Protein AF-A0A2D4PFX2-F1 (afdb_monomer)

Structure (mmCIF, N/CA/C/O backbone):
data_AF-A0A2D4PFX2-F1
#
_entry.id   AF-A0A2D4PFX2-F1
#
loop_
_atom_site.group_PDB
_atom_site.id
_atom_site.type_symbol
_atom_site.label_atom_id
_atom_site.label_alt_id
_atom_site.label_comp_id
_atom_site.label_asym_id
_atom_site.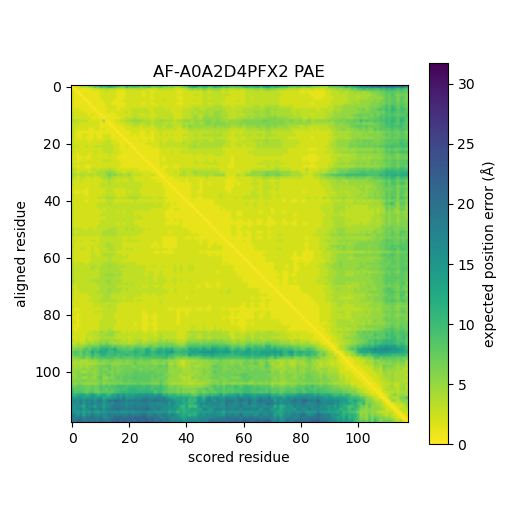label_entity_id
_atom_site.label_seq_id
_atom_site.pdbx_PDB_ins_code
_atom_site.Cartn_x
_atom_site.Cartn_y
_atom_site.Cartn_z
_atom_site.occupancy
_atom_site.B_iso_or_equiv
_atom_site.auth_seq_id
_atom_site.auth_comp_id
_atom_site.auth_asym_id
_atom_site.auth_atom_id
_atom_site.pdbx_PDB_model_num
ATOM 1 N N . MET A 1 1 ? 12.975 -2.483 2.496 1.00 81.81 1 MET A N 1
ATOM 2 C CA . MET A 1 1 ? 12.247 -3.388 3.413 1.00 81.81 1 MET A CA 1
ATOM 3 C C . MET A 1 1 ? 10.894 -3.819 2.844 1.00 81.81 1 MET A C 1
ATOM 5 O O . MET A 1 1 ? 10.513 -4.962 3.067 1.00 81.81 1 MET A O 1
ATOM 9 N N . MET A 1 2 ? 10.207 -2.965 2.067 1.00 94.12 2 MET A N 1
ATOM 10 C CA . MET A 1 2 ? 8.930 -3.269 1.397 1.00 94.12 2 MET A CA 1
ATOM 11 C C . MET A 1 2 ? 8.935 -4.619 0.652 1.00 94.12 2 MET A C 1
ATOM 13 O O . MET A 1 2 ? 8.215 -5.534 1.045 1.00 94.12 2 MET A O 1
ATOM 17 N N . LEU A 1 3 ? 9.796 -4.778 -0.362 1.00 95.62 3 LEU A N 1
ATOM 18 C CA . LEU A 1 3 ?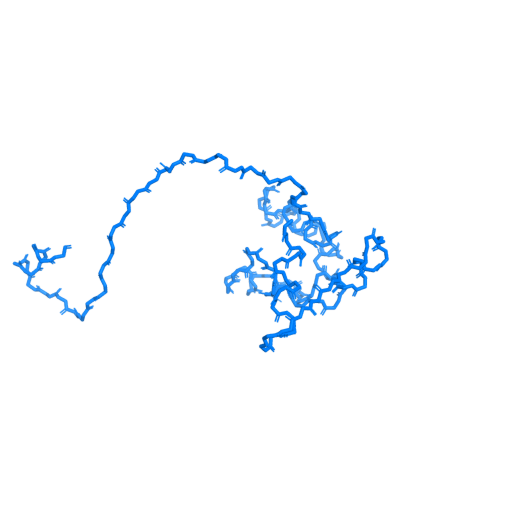 9.855 -6.000 -1.175 1.00 95.62 3 LEU A CA 1
ATOM 19 C C . LEU A 1 3 ? 10.125 -7.256 -0.335 1.00 95.62 3 LEU A C 1
ATOM 21 O O . LEU A 1 3 ? 9.425 -8.252 -0.471 1.00 95.62 3 LEU A O 1
ATOM 25 N N . ALA A 1 4 ? 11.082 -7.198 0.596 1.00 95.50 4 ALA A N 1
ATOM 26 C CA . ALA A 1 4 ? 11.410 -8.326 1.471 1.00 95.50 4 ALA A CA 1
ATOM 27 C C . ALA A 1 4 ? 10.212 -8.772 2.333 1.00 95.50 4 ALA A C 1
ATOM 29 O O . ALA A 1 4 ? 9.954 -9.968 2.468 1.00 95.50 4 ALA A O 1
ATOM 30 N N . LYS A 1 5 ? 9.439 -7.814 2.867 1.00 94.62 5 LYS A N 1
ATOM 31 C CA . LYS A 1 5 ? 8.211 -8.076 3.634 1.00 94.62 5 LYS A CA 1
ATOM 32 C C . LYS A 1 5 ? 7.126 -8.752 2.789 1.00 94.62 5 LYS A C 1
ATOM 34 O O . LYS A 1 5 ? 6.323 -9.499 3.339 1.00 94.62 5 LYS A O 1
ATOM 39 N N . MET A 1 6 ? 7.087 -8.481 1.487 1.00 94.44 6 MET A N 1
ATOM 40 C CA . MET A 1 6 ? 6.138 -9.094 0.553 1.00 94.44 6 MET A CA 1
ATOM 41 C C . MET A 1 6 ? 6.605 -10.490 0.123 1.00 94.44 6 MET A C 1
ATOM 43 O O . MET A 1 6 ? 5.804 -11.421 0.069 1.00 94.44 6 MET A O 1
ATOM 47 N N . CYS A 1 7 ? 7.909 -10.667 -0.108 1.00 95.75 7 CYS A N 1
ATOM 48 C CA . CYS A 1 7 ? 8.517 -11.964 -0.411 1.00 95.75 7 CYS A CA 1
ATOM 49 C C . CYS A 1 7 ? 8.288 -12.996 0.699 1.00 95.75 7 CYS A C 1
ATOM 51 O O . CYS A 1 7 ? 8.024 -14.159 0.398 1.00 95.75 7 CYS A O 1
ATOM 53 N N . SER A 1 8 ? 8.349 -12.581 1.969 1.00 95.44 8 SER A N 1
ATOM 54 C CA . SER A 1 8 ? 8.170 -13.490 3.110 1.00 95.44 8 SER A CA 1
ATOM 55 C C . SER A 1 8 ? 6.758 -14.070 3.231 1.00 95.44 8 SER A C 1
ATOM 57 O O . SER A 1 8 ? 6.577 -15.101 3.877 1.00 95.44 8 SER A O 1
ATOM 59 N N . ASP A 1 9 ? 5.761 -13.453 2.590 1.00 93.81 9 ASP A N 1
ATOM 60 C CA . ASP A 1 9 ? 4.388 -13.958 2.546 1.00 93.81 9 ASP A CA 1
ATOM 61 C C . ASP A 1 9 ? 4.103 -14.825 1.301 1.00 93.81 9 ASP A C 1
ATOM 63 O O . ASP A 1 9 ? 3.100 -15.536 1.282 1.00 93.81 9 ASP A O 1
ATOM 67 N N . LYS A 1 10 ? 4.963 -14.805 0.268 1.00 93.19 10 LYS A N 1
ATOM 68 C CA . LYS A 1 10 ? 4.679 -15.422 -1.043 1.00 93.19 10 LYS A CA 1
ATOM 69 C C . LYS A 1 10 ? 4.642 -16.952 -1.016 1.00 93.19 10 LYS A C 1
ATOM 71 O O . LYS A 1 10 ? 3.732 -17.534 -1.592 1.00 93.19 10 LYS A O 1
ATOM 76 N N . ASN A 1 11 ? 5.612 -17.581 -0.353 1.00 95.44 11 ASN A N 1
ATOM 77 C CA . ASN A 1 11 ? 5.778 -19.042 -0.319 1.00 95.44 11 ASN A CA 1
ATOM 78 C C . ASN A 1 11 ? 5.406 -19.634 1.051 1.00 95.44 11 ASN A C 1
ATOM 80 O O . ASN A 1 11 ? 6.018 -20.595 1.509 1.00 95.44 11 ASN A O 1
ATOM 84 N N . LYS A 1 12 ? 4.437 -19.035 1.751 1.00 94.25 12 LYS A N 1
ATOM 85 C CA . LYS A 1 12 ? 3.931 -19.598 3.008 1.00 94.25 12 LYS A CA 1
ATOM 86 C C . LYS A 1 12 ? 3.075 -20.851 2.753 1.00 94.25 12 LYS A C 1
ATOM 88 O O . LYS A 1 12 ? 2.341 -20.868 1.767 1.00 94.25 12 LYS A O 1
ATOM 93 N N . PRO A 1 13 ? 3.070 -21.832 3.679 1.00 96.44 13 PRO A N 1
ATOM 94 C CA . PRO A 1 13 ? 3.878 -21.912 4.906 1.00 96.44 13 PRO A CA 1
ATOM 95 C C . PRO A 1 13 ? 5.300 -22.475 4.674 1.00 96.44 13 PRO A C 1
ATOM 97 O O . PRO A 1 13 ? 5.527 -23.221 3.732 1.00 96.44 13 PRO A O 1
ATOM 100 N N . ASN A 1 14 ? 6.245 -22.140 5.568 1.00 95.75 14 ASN A N 1
ATOM 101 C CA . ASN A 1 14 ? 7.629 -22.663 5.632 1.00 95.75 14 ASN A CA 1
ATOM 102 C C . ASN A 1 14 ? 8.452 -22.636 4.319 1.00 95.75 14 ASN A C 1
ATOM 104 O O . ASN A 1 14 ? 9.284 -23.509 4.081 1.00 95.75 14 ASN A O 1
ATOM 108 N N . GLY A 1 15 ? 8.238 -21.639 3.461 1.00 96.75 15 GLY A N 1
ATOM 109 C CA . GLY A 1 15 ? 9.031 -21.414 2.253 1.00 96.75 15 GLY A CA 1
ATOM 110 C C . GLY A 1 15 ? 9.669 -20.027 2.220 1.00 96.75 15 GLY A C 1
ATOM 111 O O . GLY A 1 15 ? 9.288 -19.122 2.964 1.00 96.75 15 GLY A O 1
ATOM 112 N N . GLN A 1 16 ? 10.634 -19.849 1.318 1.00 97.12 16 GLN A N 1
ATOM 113 C CA . GLN A 1 16 ? 11.325 -18.579 1.087 1.00 97.12 16 GLN A CA 1
ATOM 114 C C . GLN A 1 16 ? 11.191 -18.137 -0.369 1.00 97.12 16 GLN A C 1
ATOM 116 O O . GLN A 1 16 ? 11.018 -18.959 -1.269 1.00 97.12 16 GLN A O 1
ATOM 121 N N . TYR A 1 17 ? 11.300 -16.833 -0.603 1.00 97.25 17 TYR A N 1
ATOM 122 C CA . TYR A 1 17 ? 11.337 -16.252 -1.939 1.00 97.25 17 TYR A CA 1
ATOM 123 C C . TYR A 1 17 ? 12.352 -15.111 -1.969 1.00 97.25 17 TYR A C 1
ATOM 125 O O . TYR A 1 17 ? 12.372 -14.272 -1.068 1.00 97.25 17 TYR A O 1
ATOM 133 N N . ARG A 1 18 ? 13.190 -15.072 -3.006 1.00 97.31 18 ARG A N 1
ATOM 134 C CA . ARG A 1 18 ? 14.185 -14.018 -3.224 1.00 97.31 18 ARG A CA 1
ATOM 135 C C . ARG A 1 18 ? 13.941 -13.395 -4.588 1.00 97.31 18 ARG A C 1
ATOM 137 O O . ARG A 1 18 ? 13.889 -14.114 -5.579 1.00 97.31 18 ARG A O 1
ATOM 144 N N . ILE A 1 19 ? 13.838 -12.070 -4.622 1.00 97.38 19 ILE A N 1
ATOM 145 C CA . ILE A 1 19 ? 13.908 -11.310 -5.870 1.00 97.38 19 ILE A CA 1
ATOM 146 C C . ILE A 1 19 ? 15.398 -11.098 -6.173 1.00 97.38 19 ILE A C 1
ATOM 148 O O . ILE A 1 19 ? 16.125 -10.630 -5.288 1.00 97.38 19 ILE A O 1
ATOM 152 N N . PRO A 1 20 ? 15.876 -11.498 -7.357 1.00 97.62 20 PRO A N 1
ATOM 153 C CA . PRO A 1 20 ? 17.212 -11.154 -7.829 1.00 97.62 20 PRO A CA 1
ATOM 154 C C . PRO A 1 20 ? 17.454 -9.621 -7.821 1.00 97.62 20 PRO A C 1
ATOM 156 O O . PRO A 1 20 ? 16.502 -8.864 -8.008 1.00 97.62 20 PRO A O 1
ATOM 159 N N . PRO A 1 21 ? 18.675 -9.128 -7.527 1.00 96.00 21 PRO A N 1
ATOM 160 C CA . PRO A 1 21 ? 18.965 -7.700 -7.341 1.00 96.00 21 PRO A CA 1
ATOM 161 C C . PRO A 1 21 ? 19.041 -6.896 -8.655 1.00 96.00 21 PRO A C 1
ATOM 163 O O . PRO A 1 21 ? 19.665 -5.839 -8.706 1.00 96.00 21 PRO A O 1
ATOM 166 N N . GLU A 1 22 ? 18.425 -7.385 -9.723 1.00 98.00 22 GLU A N 1
ATOM 167 C CA . GLU A 1 22 ? 18.325 -6.731 -11.017 1.00 98.00 22 GLU A CA 1
ATOM 168 C C . GLU A 1 22 ? 17.004 -5.962 -11.120 1.00 98.00 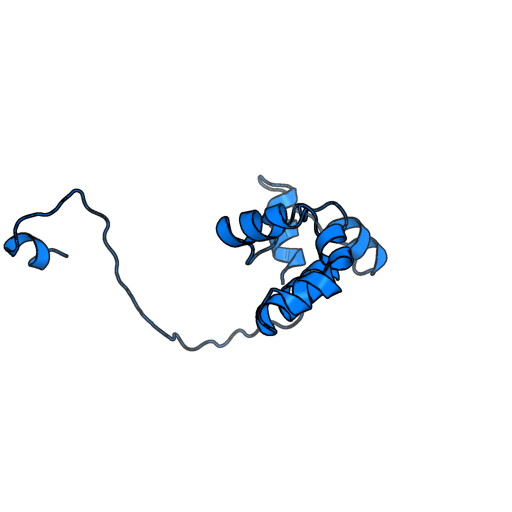22 GLU A C 1
ATOM 170 O O . GLU A 1 22 ? 15.943 -6.429 -10.695 1.00 98.00 22 GLU A O 1
ATOM 175 N N . ARG A 1 23 ? 17.056 -4.775 -11.735 1.00 97.19 23 ARG A N 1
ATOM 176 C CA . ARG A 1 23 ? 15.882 -3.910 -11.908 1.00 97.19 23 ARG A CA 1
ATOM 177 C C . ARG A 1 23 ? 14.718 -4.655 -12.557 1.00 97.19 23 ARG A C 1
ATOM 179 O O . ARG A 1 23 ? 13.594 -4.544 -12.081 1.00 97.19 23 ARG A O 1
ATOM 186 N N . ASP A 1 24 ? 14.980 -5.408 -13.617 1.00 97.88 24 ASP A N 1
ATOM 187 C CA . ASP A 1 24 ? 13.919 -6.077 -14.369 1.00 97.88 24 ASP A CA 1
ATOM 188 C C . ASP A 1 24 ? 13.237 -7.162 -13.530 1.00 97.88 24 ASP A C 1
ATOM 190 O O . ASP A 1 24 ? 12.013 -7.236 -13.518 1.00 97.88 24 ASP A O 1
ATOM 194 N N . ALA A 1 25 ? 13.991 -7.888 -12.699 1.00 97.38 25 ALA A N 1
ATOM 195 C CA . ALA A 1 25 ? 13.423 -8.849 -11.756 1.00 97.38 25 ALA A CA 1
ATOM 196 C C . ALA A 1 25 ? 12.518 -8.180 -10.703 1.00 97.38 25 ALA A C 1
ATOM 198 O O . ALA A 1 25 ? 11.490 -8.741 -10.313 1.00 97.38 25 ALA A O 1
ATOM 199 N N . VAL A 1 26 ? 12.869 -6.969 -10.252 1.00 97.00 26 VAL A N 1
ATOM 200 C CA . VAL A 1 26 ? 12.011 -6.163 -9.369 1.00 97.00 26 VAL A CA 1
ATOM 201 C C . VAL A 1 26 ? 10.746 -5.719 -10.100 1.00 97.00 26 VAL A C 1
ATOM 203 O O . VAL A 1 26 ? 9.650 -5.892 -9.565 1.00 97.00 26 VAL A O 1
ATOM 206 N N . MET A 1 27 ? 10.879 -5.188 -11.318 1.00 96.88 27 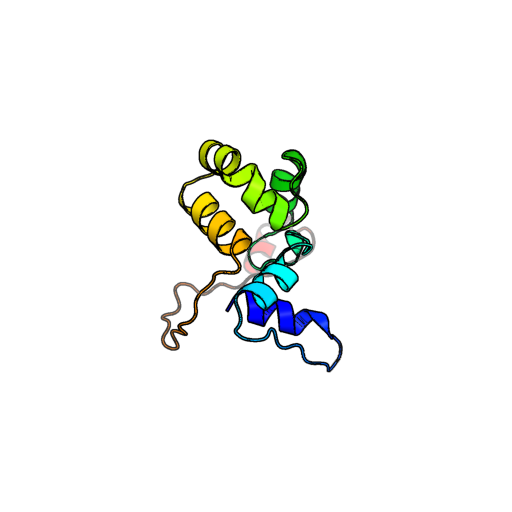MET A N 1
ATOM 207 C CA . MET A 1 27 ? 9.742 -4.721 -12.114 1.00 96.88 27 MET A CA 1
ATOM 208 C C . MET A 1 27 ? 8.773 -5.864 -12.441 1.00 96.88 27 MET A C 1
ATOM 210 O O . MET A 1 27 ? 7.563 -5.700 -12.289 1.00 96.88 27 MET A O 1
ATOM 214 N N . ASP A 1 28 ? 9.288 -7.038 -12.800 1.00 96.56 28 ASP A N 1
ATOM 215 C CA . ASP A 1 28 ? 8.487 -8.234 -13.066 1.00 96.56 28 ASP A CA 1
ATOM 216 C C . ASP A 1 28 ? 7.736 -8.708 -11.820 1.00 96.56 28 ASP A C 1
ATOM 218 O O . ASP A 1 28 ? 6.571 -9.106 -11.899 1.00 96.56 28 ASP A O 1
ATOM 222 N N . PHE A 1 29 ? 8.372 -8.623 -10.648 1.00 95.31 29 PHE A N 1
ATOM 223 C CA . PHE A 1 29 ? 7.732 -8.975 -9.386 1.00 95.31 29 PHE A CA 1
ATOM 224 C C . PHE A 1 29 ? 6.576 -8.031 -9.029 1.00 95.31 29 PHE A C 1
ATOM 226 O O . PHE A 1 29 ? 5.529 -8.496 -8.574 1.00 95.31 29 PHE A O 1
ATOM 233 N N . ILE A 1 30 ? 6.750 -6.718 -9.210 1.00 94.62 30 ILE A N 1
ATOM 234 C CA . ILE A 1 30 ? 5.733 -5.734 -8.811 1.00 94.62 30 ILE A CA 1
ATOM 235 C C . ILE A 1 30 ? 4.599 -5.601 -9.831 1.00 94.62 30 ILE A C 1
ATOM 237 O O . ILE A 1 30 ? 3.483 -5.279 -9.431 1.00 94.62 30 ILE A O 1
ATOM 241 N N . LYS A 1 31 ? 4.851 -5.865 -11.122 1.00 92.25 31 LYS A N 1
ATOM 242 C CA . LYS A 1 31 ? 3.945 -5.526 -12.234 1.00 92.25 31 LYS A CA 1
ATOM 243 C C . LYS A 1 31 ? 2.486 -5.921 -11.984 1.00 92.25 31 LYS A C 1
ATOM 245 O O . LYS A 1 31 ? 1.592 -5.084 -12.087 1.00 92.25 31 LYS A O 1
ATOM 250 N N . ASN A 1 32 ? 2.261 -7.184 -11.629 1.00 89.88 32 ASN A N 1
ATOM 251 C CA . ASN A 1 32 ? 0.926 -7.768 -11.455 1.00 89.88 32 ASN A CA 1
ATOM 252 C C . ASN A 1 32 ? 0.543 -7.950 -9.983 1.00 89.88 32 ASN A C 1
ATOM 254 O O . ASN A 1 32 ? -0.351 -8.734 -9.656 1.00 89.88 32 ASN A O 1
ATOM 258 N N . LEU A 1 33 ? 1.259 -7.302 -9.068 1.00 93.50 33 LEU A N 1
ATOM 259 C CA . LEU A 1 33 ? 0.985 -7.481 -7.660 1.00 93.50 33 LEU A CA 1
ATOM 260 C C . LEU A 1 33 ? -0.197 -6.613 -7.233 1.00 93.50 33 LEU A C 1
ATOM 262 O O . LEU A 1 33 ? -0.189 -5.400 -7.428 1.00 93.50 33 LEU A O 1
ATOM 266 N N . ALA A 1 34 ? -1.181 -7.244 -6.593 1.00 96.06 34 ALA A N 1
ATOM 267 C CA . ALA A 1 34 ? -2.315 -6.545 -6.009 1.00 96.06 34 ALA A CA 1
ATOM 268 C C . ALA A 1 34 ? -1.850 -5.502 -4.980 1.00 96.06 34 ALA A C 1
ATOM 270 O O . ALA A 1 34 ? -1.117 -5.840 -4.042 1.00 96.06 34 ALA A O 1
ATOM 271 N N . ILE A 1 35 ? -2.349 -4.266 -5.087 1.00 95.81 35 ILE A N 1
ATOM 272 C CA . ILE A 1 35 ? -1.979 -3.154 -4.192 1.00 95.81 3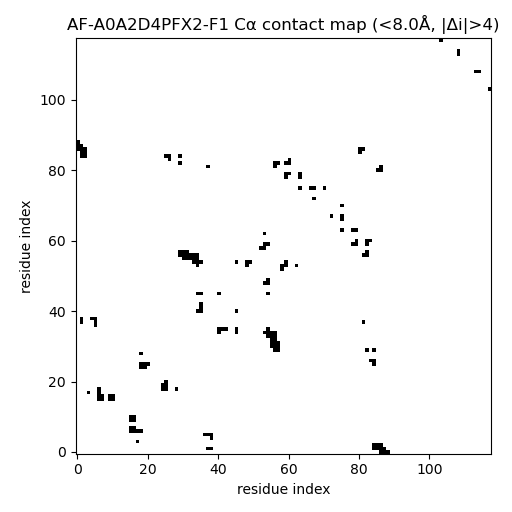5 ILE A CA 1
ATOM 273 C C . ILE A 1 35 ? -2.204 -3.496 -2.713 1.00 95.81 35 ILE A C 1
ATOM 275 O O . ILE A 1 35 ? -1.437 -3.091 -1.846 1.00 95.81 35 ILE A O 1
ATOM 279 N N . ARG A 1 36 ? -3.200 -4.336 -2.405 1.00 96.31 36 ARG A N 1
ATOM 280 C CA . ARG A 1 36 ? -3.525 -4.759 -1.037 1.00 96.31 36 ARG A CA 1
ATOM 281 C C . ARG A 1 36 ? -2.417 -5.580 -0.364 1.00 96.31 36 ARG A C 1
ATOM 283 O O . ARG A 1 36 ? -2.398 -5.696 0.861 1.00 96.31 36 ARG A O 1
ATOM 290 N N . LYS A 1 37 ? -1.506 -6.173 -1.143 1.00 94.94 37 LYS A N 1
ATOM 291 C CA . LYS A 1 37 ? -0.348 -6.919 -0.626 1.00 94.94 37 LYS A CA 1
ATOM 292 C C . LYS A 1 37 ? 0.804 -6.007 -0.213 1.00 94.94 37 LYS A C 1
ATOM 294 O O . LYS A 1 37 ? 1.715 -6.473 0.469 1.00 94.94 37 LYS A O 1
ATOM 299 N N . VAL A 1 38 ? 0.770 -4.735 -0.600 1.00 95.62 38 VAL A N 1
ATOM 300 C CA . VAL A 1 38 ? 1.804 -3.768 -0.249 1.00 95.62 38 VAL A CA 1
ATOM 301 C C . VAL A 1 38 ? 1.643 -3.347 1.220 1.00 95.62 38 VAL A C 1
ATOM 303 O O . VAL A 1 38 ? 0.550 -2.944 1.633 1.00 95.62 38 VAL A O 1
ATOM 306 N N . PRO A 1 39 ? 2.708 -3.424 2.041 1.00 95.06 39 PRO A N 1
ATOM 307 C CA . PRO A 1 39 ? 2.688 -2.901 3.402 1.00 95.06 39 PRO A CA 1
ATOM 308 C C . PRO A 1 39 ? 2.299 -1.418 3.422 1.00 95.06 39 PRO A C 1
ATOM 310 O O . PRO A 1 39 ? 2.840 -0.625 2.663 1.00 95.06 39 PRO A O 1
ATOM 313 N N . GLY A 1 40 ? 1.362 -1.044 4.293 1.00 93.94 40 GLY A N 1
ATOM 314 C CA . GLY A 1 40 ? 0.833 0.323 4.373 1.00 93.94 40 GLY A CA 1
ATOM 315 C C . GLY A 1 40 ? -0.462 0.552 3.587 1.00 93.94 40 GLY A C 1
ATOM 316 O O . GLY A 1 40 ? -1.205 1.470 3.922 1.00 93.94 40 GLY A O 1
ATOM 317 N N . ILE A 1 41 ? -0.819 -0.312 2.627 1.00 96.88 41 ILE A N 1
ATOM 318 C CA . ILE A 1 41 ? -2.118 -0.235 1.940 1.00 96.88 41 ILE A CA 1
ATOM 319 C C . ILE A 1 41 ? -3.161 -1.060 2.704 1.00 96.88 41 ILE A C 1
ATOM 321 O O . ILE A 1 41 ? -3.236 -2.287 2.599 1.00 96.88 41 ILE A O 1
ATOM 325 N N . GLY A 1 42 ? -3.966 -0.368 3.514 1.00 97.12 42 GLY A N 1
ATOM 326 C CA . GLY A 1 42 ? -5.089 -0.933 4.269 1.00 97.12 42 GLY A CA 1
ATOM 327 C C . GLY A 1 42 ? -6.389 -1.039 3.462 1.00 97.12 42 GLY A C 1
ATOM 328 O O . GLY A 1 42 ? -6.456 -0.625 2.309 1.00 97.12 42 GLY A O 1
ATOM 329 N N . LYS A 1 43 ? -7.456 -1.555 4.094 1.00 97.94 43 LYS A N 1
ATOM 330 C CA . LYS A 1 43 ? -8.784 -1.734 3.461 1.00 97.94 43 LYS A CA 1
ATOM 331 C C . LYS A 1 43 ? -9.356 -0.434 2.876 1.00 97.94 43 LYS A C 1
ATOM 333 O O . LYS A 1 43 ? -9.979 -0.454 1.821 1.00 97.94 43 LYS A O 1
ATOM 338 N N . VAL A 1 44 ? -9.165 0.689 3.572 1.00 97.88 44 VAL A N 1
ATOM 339 C CA . VAL A 1 44 ? -9.691 1.999 3.149 1.00 97.88 44 VAL A CA 1
ATOM 340 C C . VAL A 1 44 ? -8.939 2.505 1.922 1.00 97.88 44 VAL A C 1
ATOM 342 O O . VAL A 1 44 ? -9.563 2.791 0.906 1.00 97.88 44 VAL A O 1
ATOM 345 N N . THR A 1 45 ? -7.607 2.543 1.985 1.00 97.94 45 THR A N 1
ATOM 346 C CA . THR A 1 45 ? -6.758 2.982 0.870 1.00 97.94 45 THR A CA 1
ATOM 347 C C . THR A 1 45 ? -6.947 2.104 -0.363 1.00 97.94 45 THR A C 1
ATOM 349 O O . THR A 1 45 ? -7.067 2.630 -1.462 1.00 97.94 45 THR A O 1
ATOM 352 N N . GLU A 1 46 ? -7.056 0.782 -0.189 1.00 98.19 46 GLU A N 1
ATOM 353 C CA . GLU A 1 46 ? -7.396 -0.140 -1.277 1.00 98.19 46 GLU A CA 1
ATOM 354 C C . GLU A 1 46 ? -8.719 0.252 -1.946 1.00 98.19 46 GLU A C 1
ATOM 356 O O . GLU A 1 46 ? -8.780 0.341 -3.166 1.00 98.19 46 GLU A O 1
ATOM 361 N N . LYS A 1 47 ? -9.771 0.527 -1.165 1.00 98.38 47 LYS A N 1
ATOM 362 C CA . LYS A 1 47 ? -11.078 0.923 -1.707 1.00 98.38 47 LYS A CA 1
ATOM 363 C C . LYS A 1 47 ? -11.017 2.259 -2.453 1.00 98.38 47 LYS A C 1
ATOM 365 O O . LYS A 1 47 ? -11.659 2.395 -3.488 1.00 98.38 47 LYS A O 1
ATOM 370 N N . MET A 1 48 ? -10.257 3.229 -1.941 1.00 98.12 48 MET A N 1
ATOM 371 C CA . MET A 1 48 ? -10.064 4.524 -2.603 1.00 98.12 48 MET A CA 1
ATOM 372 C C . MET A 1 48 ? -9.334 4.371 -3.939 1.00 98.12 48 MET A C 1
ATOM 374 O O . MET A 1 48 ? -9.780 4.918 -4.937 1.00 98.12 48 MET A O 1
ATOM 378 N N . LEU A 1 49 ? -8.246 3.598 -3.967 1.00 98.00 49 LEU A N 1
ATOM 379 C CA . LEU A 1 49 ? -7.482 3.332 -5.187 1.00 98.00 49 LEU A CA 1
ATOM 380 C C . LEU A 1 49 ? -8.305 2.526 -6.203 1.00 98.00 49 LEU A C 1
ATOM 382 O O . LEU A 1 49 ? -8.316 2.869 -7.380 1.00 98.00 49 LEU A O 1
ATOM 386 N N . LYS A 1 50 ? -9.095 1.546 -5.750 1.00 97.88 50 LYS A N 1
ATOM 387 C CA . LYS A 1 50 ? -10.040 0.809 -6.606 1.00 97.88 50 LYS A CA 1
ATOM 388 C C . LYS A 1 50 ? -11.090 1.703 -7.256 1.00 97.88 50 LYS A C 1
ATOM 390 O O . LYS A 1 50 ? -11.448 1.474 -8.403 1.00 97.88 50 LYS A O 1
ATOM 395 N N . ALA A 1 51 ? -11.564 2.733 -6.556 1.00 97.81 51 ALA A N 1
ATOM 396 C CA . ALA A 1 51 ? -12.486 3.711 -7.137 1.00 97.81 51 ALA A CA 1
ATOM 397 C C . ALA A 1 51 ? -11.845 4.551 -8.261 1.00 97.81 51 ALA A C 1
ATOM 399 O O . ALA A 1 51 ? -12.566 5.177 -9.029 1.00 97.81 51 ALA A O 1
ATOM 400 N N . LEU A 1 52 ? -10.512 4.548 -8.360 1.00 97.44 52 LEU A N 1
ATOM 401 C CA . LEU A 1 52 ? -9.728 5.147 -9.443 1.00 97.44 52 LEU A CA 1
ATOM 402 C C . LEU A 1 52 ? -9.238 4.098 -10.457 1.00 97.44 52 LEU A C 1
ATOM 404 O O . LEU A 1 52 ? -8.312 4.380 -11.211 1.00 97.44 52 LEU A O 1
ATOM 408 N N . GLU A 1 53 ? -9.818 2.892 -10.440 1.00 97.62 53 GLU A N 1
ATOM 409 C CA . GLU A 1 53 ? -9.442 1.767 -11.310 1.00 97.62 53 GLU A CA 1
ATOM 410 C C . GLU A 1 53 ? -7.992 1.288 -11.095 1.00 97.62 53 GLU A C 1
ATOM 412 O O . GLU A 1 53 ? -7.311 0.871 -12.027 1.00 97.62 53 GLU A O 1
ATOM 417 N N . ILE A 1 54 ? -7.507 1.354 -9.848 1.00 97.94 54 ILE A N 1
ATOM 418 C CA . ILE A 1 54 ? -6.177 0.873 -9.453 1.00 97.94 54 ILE A CA 1
ATOM 419 C C . ILE A 1 54 ? -6.324 -0.358 -8.553 1.00 97.94 54 ILE A C 1
ATOM 421 O O . ILE A 1 54 ? -6.708 -0.264 -7.383 1.00 97.94 54 ILE A O 1
ATOM 425 N N . GLU A 1 55 ? -5.954 -1.518 -9.081 1.00 97.31 55 GLU A N 1
ATOM 426 C CA . GLU A 1 55 ? -5.932 -2.814 -8.406 1.00 97.31 55 GLU A CA 1
ATOM 427 C C . GLU A 1 55 ? -4.522 -3.409 -8.290 1.00 97.31 55 GLU A C 1
ATOM 429 O O . GLU A 1 55 ? -4.229 -4.110 -7.313 1.00 97.31 55 GLU A O 1
ATOM 434 N N . VAL A 1 56 ? -3.624 -3.110 -9.235 1.00 97.25 56 VAL A N 1
ATOM 435 C CA . VAL A 1 56 ? -2.229 -3.584 -9.243 1.00 97.25 56 VAL A CA 1
ATOM 436 C C . VAL A 1 56 ? -1.207 -2.443 -9.266 1.00 97.25 56 VAL A C 1
ATOM 438 O O . VAL A 1 56 ? -1.499 -1.312 -9.648 1.00 97.25 56 VAL A O 1
ATOM 441 N N . CYS A 1 57 ? 0.038 -2.723 -8.865 1.00 95.94 57 CYS A N 1
ATOM 442 C CA . CYS A 1 57 ? 1.083 -1.693 -8.766 1.00 95.94 57 CYS A CA 1
ATOM 443 C C . CYS A 1 57 ? 1.411 -0.995 -10.101 1.00 95.94 57 CYS A C 1
ATOM 445 O O . CYS A 1 57 ? 1.850 0.154 -10.092 1.00 95.94 57 CYS A O 1
ATOM 447 N N . THR A 1 58 ? 1.198 -1.652 -11.247 1.00 96.25 58 THR A N 1
ATOM 448 C CA . THR A 1 58 ? 1.422 -1.025 -12.564 1.00 96.25 58 THR A CA 1
ATOM 449 C C . THR A 1 58 ? 0.436 0.112 -12.828 1.00 96.25 58 THR A C 1
ATOM 451 O O . THR A 1 58 ? 0.832 1.167 -13.321 1.00 96.25 58 THR A O 1
ATOM 454 N N . GLU A 1 59 ? -0.829 -0.068 -12.451 1.00 97.81 59 GLU A N 1
ATOM 455 C CA . GLU A 1 59 ? -1.874 0.956 -12.588 1.00 97.81 59 GLU A CA 1
ATOM 456 C C . GLU A 1 59 ? -1.589 2.145 -11.667 1.00 97.81 59 GLU A C 1
ATOM 458 O O . GLU A 1 59 ? -1.784 3.295 -12.053 1.00 97.81 59 GLU A O 1
ATOM 463 N N . LEU A 1 60 ? -1.008 1.885 -10.489 1.00 96.06 60 LEU A N 1
ATOM 464 C CA . LEU A 1 60 ? -0.544 2.932 -9.577 1.00 96.06 60 LEU A CA 1
ATOM 465 C C . LEU A 1 60 ? 0.487 3.854 -10.255 1.00 96.06 60 LEU A C 1
ATOM 467 O O . LEU A 1 60 ? 0.409 5.074 -10.118 1.00 96.06 60 LEU A O 1
ATOM 471 N N . TYR A 1 61 ? 1.416 3.295 -11.044 1.00 96.25 61 TYR A N 1
ATOM 472 C CA . TYR A 1 61 ? 2.367 4.094 -11.826 1.00 96.25 61 TYR A CA 1
ATOM 473 C C . TYR A 1 61 ? 1.690 4.837 -12.985 1.00 96.25 61 TYR A C 1
ATOM 475 O O . TYR A 1 61 ? 2.016 5.994 -13.266 1.00 96.25 61 TYR A O 1
ATOM 483 N N . GLN A 1 62 ? 0.760 4.185 -13.685 1.00 97.56 62 GLN A N 1
ATOM 484 C CA . GLN A 1 62 ? 0.037 4.781 -14.813 1.00 97.56 62 GLN A CA 1
ATOM 485 C C . GLN A 1 62 ? -0.774 6.004 -14.368 1.00 97.56 62 GLN A C 1
ATOM 487 O O . GLN A 1 62 ? -0.702 7.049 -15.012 1.00 97.56 62 GLN A O 1
ATOM 492 N N . GLN A 1 63 ? -1.437 5.909 -13.215 1.00 97.50 63 GLN A N 1
ATOM 493 C CA . GLN A 1 63 ? -2.282 6.957 -12.643 1.00 97.50 63 GLN A CA 1
ATOM 494 C C . GLN A 1 63 ? -1.519 7.970 -11.770 1.00 97.50 63 GLN A C 1
ATOM 496 O O . GLN A 1 63 ? -2.138 8.801 -11.109 1.00 97.50 63 GLN A O 1
ATOM 501 N N . ARG A 1 64 ? -0.175 7.966 -11.767 1.00 96.75 64 ARG A N 1
ATOM 502 C CA . ARG A 1 64 ? 0.653 8.830 -10.896 1.00 96.75 64 ARG A CA 1
ATOM 503 C C . ARG A 1 64 ? 0.314 10.325 -10.971 1.00 96.75 64 ARG A C 1
ATOM 505 O O . ARG A 1 64 ? 0.368 11.014 -9.958 1.00 96.75 64 ARG A O 1
ATOM 512 N N . ALA A 1 65 ? -0.069 10.821 -12.149 1.00 97.31 65 ALA A N 1
ATOM 513 C CA . ALA A 1 65 ? -0.476 12.214 -12.322 1.00 97.31 65 ALA A CA 1
ATOM 514 C C . ALA A 1 65 ? -1.801 12.502 -11.601 1.00 97.31 65 ALA A C 1
ATOM 516 O O . ALA A 1 65 ? -1.888 13.455 -10.833 1.00 97.31 65 ALA A O 1
ATOM 517 N N . LEU A 1 66 ? -2.802 11.637 -11.773 1.00 97.56 66 LEU A N 1
ATOM 518 C CA . LEU A 1 66 ? -4.083 11.747 -11.078 1.00 97.56 66 LEU A CA 1
ATOM 519 C C . LEU A 1 66 ? -3.902 11.628 -9.558 1.00 97.56 66 LEU A C 1
ATOM 521 O O . LEU A 1 66 ? -4.440 12.433 -8.802 1.00 97.56 66 LEU A O 1
ATOM 525 N N . ILE A 1 67 ? -3.081 10.675 -9.110 1.00 97.38 67 ILE A N 1
ATOM 526 C CA . ILE A 1 67 ? -2.745 10.489 -7.694 1.00 97.38 67 ILE A CA 1
ATOM 527 C C . ILE A 1 67 ? -2.142 11.765 -7.096 1.00 97.38 67 ILE A C 1
ATOM 529 O O . ILE A 1 67 ? -2.525 12.150 -5.993 1.00 97.38 67 ILE A O 1
ATOM 533 N N . SER A 1 68 ? -1.254 12.446 -7.828 1.00 97.06 68 SER A N 1
ATOM 534 C CA . SER A 1 68 ? -0.623 13.687 -7.357 1.00 97.06 68 SER A CA 1
ATOM 535 C C . SER A 1 68 ? -1.604 14.844 -7.150 1.00 97.06 68 SER A C 1
ATOM 537 O O . SER A 1 68 ? -1.323 15.748 -6.371 1.00 97.06 68 SER A O 1
ATOM 539 N N . LEU A 1 69 ? -2.763 14.804 -7.817 1.00 97.88 69 LEU A N 1
ATOM 540 C CA . LEU A 1 69 ? -3.812 15.817 -7.696 1.00 97.88 69 LEU A CA 1
ATOM 541 C C . LEU A 1 69 ? -4.832 15.489 -6.597 1.00 97.88 69 LEU A C 1
ATOM 543 O O . LEU A 1 69 ? -5.472 16.395 -6.071 1.00 97.88 69 LEU A O 1
ATOM 547 N N . LEU A 1 70 ? -5.014 14.204 -6.274 1.00 97.69 70 LEU A N 1
ATOM 548 C CA . LEU A 1 70 ? -6.069 13.734 -5.367 1.00 97.69 70 LEU A CA 1
ATOM 549 C C . LEU A 1 70 ? -5.584 13.433 -3.947 1.00 97.69 70 LEU A C 1
ATOM 551 O O . LEU A 1 70 ? -6.383 13.448 -3.011 1.00 97.69 70 LEU A O 1
ATOM 555 N N . PHE A 1 71 ? -4.301 13.119 -3.775 1.00 97.50 71 PHE A N 1
ATOM 556 C CA . PHE A 1 71 ? -3.736 12.709 -2.493 1.00 97.50 71 PHE A CA 1
ATOM 557 C C . PHE A 1 71 ? -2.717 13.722 -1.975 1.00 97.50 71 PHE A C 1
ATOM 559 O O . PHE A 1 71 ? -2.134 14.492 -2.733 1.00 97.50 71 PHE A O 1
ATOM 566 N N . SER A 1 72 ? -2.468 13.695 -0.662 1.00 98.06 72 SER A N 1
ATOM 567 C CA . SER A 1 72 ? -1.394 14.492 -0.066 1.00 98.06 72 SER A CA 1
ATOM 568 C C . SER A 1 72 ? -0.034 14.128 -0.661 1.00 98.06 72 SER A C 1
ATOM 570 O O . SER A 1 72 ? 0.189 12.986 -1.071 1.00 98.06 72 SER A O 1
ATOM 572 N N . GLU A 1 73 ? 0.902 15.074 -0.629 1.00 97.31 73 GLU A N 1
ATOM 573 C CA . GLU A 1 73 ? 2.267 14.883 -1.128 1.00 97.31 73 GLU A CA 1
ATOM 574 C C . GLU A 1 73 ? 2.932 13.627 -0.541 1.00 97.31 73 GLU A C 1
ATOM 576 O O . GLU A 1 73 ? 3.458 12.801 -1.282 1.00 97.31 73 GLU A O 1
ATOM 581 N N . THR A 1 74 ? 2.815 13.410 0.774 1.00 97.62 74 THR A N 1
ATOM 582 C CA . THR A 1 74 ? 3.346 12.215 1.453 1.00 97.62 74 THR A CA 1
ATOM 583 C C . THR A 1 74 ? 2.761 10.917 0.895 1.00 97.62 74 THR A C 1
ATOM 585 O O . THR A 1 74 ? 3.480 9.940 0.694 1.00 97.62 74 THR A O 1
ATOM 588 N N . SER A 1 75 ? 1.453 10.897 0.627 1.00 97.19 75 SER A N 1
ATOM 589 C CA . SER A 1 75 ? 0.782 9.719 0.073 1.00 97.19 75 SER A CA 1
ATOM 590 C C . SER A 1 75 ? 1.213 9.482 -1.371 1.00 97.19 75 SER A C 1
ATOM 592 O O . SER A 1 75 ? 1.533 8.354 -1.734 1.00 97.19 75 SER A O 1
ATOM 594 N N . CYS A 1 76 ? 1.277 10.545 -2.177 1.00 96.69 76 CYS A N 1
ATOM 595 C CA . CYS A 1 76 ? 1.736 10.481 -3.560 1.00 96.69 76 CYS A CA 1
ATOM 596 C C . CYS A 1 76 ? 3.180 9.969 -3.651 1.00 96.69 76 CYS A C 1
ATOM 598 O O . CYS A 1 76 ? 3.461 9.092 -4.465 1.00 96.69 76 CYS A O 1
ATOM 600 N N . HIS A 1 77 ? 4.078 10.468 -2.798 1.00 96.88 77 HIS A N 1
ATOM 601 C CA . HIS A 1 77 ? 5.466 10.016 -2.740 1.00 96.88 77 HIS A CA 1
ATOM 602 C C . HIS A 1 77 ? 5.545 8.516 -2.435 1.00 96.88 77 HIS A C 1
ATOM 604 O O . HIS A 1 77 ? 6.152 7.763 -3.193 1.00 96.88 77 HIS A O 1
ATOM 610 N N . ASN A 1 78 ? 4.838 8.065 -1.395 1.00 96.81 78 ASN A N 1
ATOM 611 C CA . ASN A 1 78 ? 4.783 6.652 -1.027 1.00 96.81 78 ASN A CA 1
ATOM 612 C C . ASN A 1 78 ? 4.205 5.779 -2.160 1.00 96.81 78 ASN A C 1
ATOM 614 O O . ASN A 1 78 ? 4.758 4.732 -2.486 1.00 96.81 78 ASN A O 1
ATOM 618 N N . PHE A 1 79 ? 3.118 6.205 -2.812 1.00 97.31 79 PHE A N 1
ATOM 619 C CA . PHE A 1 79 ? 2.545 5.466 -3.942 1.00 97.31 79 PHE A CA 1
ATOM 620 C C . PHE A 1 79 ? 3.503 5.377 -5.131 1.00 97.31 79 PHE A C 1
ATOM 622 O O . PHE A 1 79 ? 3.598 4.323 -5.763 1.00 97.31 79 PHE A O 1
ATOM 629 N N . LEU A 1 80 ? 4.251 6.444 -5.411 1.00 96.62 80 LEU A N 1
ATOM 630 C CA . LEU A 1 80 ? 5.254 6.438 -6.466 1.00 96.62 80 LEU A CA 1
ATOM 631 C C . LEU A 1 80 ? 6.395 5.465 -6.141 1.00 96.62 80 LEU A C 1
ATOM 633 O O . LEU A 1 80 ? 6.737 4.644 -6.992 1.00 96.62 80 LEU A O 1
ATOM 637 N N . GLU A 1 81 ? 6.928 5.491 -4.917 1.00 96.62 81 GLU A N 1
ATOM 638 C CA . GLU A 1 81 ? 7.953 4.543 -4.464 1.00 96.62 81 GLU A CA 1
ATOM 639 C C . GLU A 1 81 ? 7.484 3.090 -4.603 1.00 96.62 81 GLU A C 1
ATOM 641 O O . GLU A 1 81 ? 8.184 2.269 -5.198 1.00 96.62 81 GLU A O 1
ATOM 646 N N . ILE A 1 82 ? 6.265 2.788 -4.145 1.00 96.31 82 ILE A N 1
ATOM 647 C CA . ILE A 1 82 ? 5.644 1.462 -4.276 1.00 96.31 82 ILE A CA 1
ATOM 648 C C . ILE A 1 82 ? 5.589 1.031 -5.744 1.00 96.31 82 ILE A C 1
ATOM 650 O O . ILE A 1 82 ? 5.988 -0.085 -6.083 1.00 96.31 82 ILE A O 1
ATOM 654 N N . SER A 1 83 ? 5.118 1.921 -6.620 1.00 96.12 83 SER A N 1
ATOM 655 C CA . SER A 1 83 ? 4.955 1.643 -8.050 1.00 96.12 83 SER A CA 1
ATOM 656 C C . SER A 1 83 ? 6.285 1.405 -8.784 1.00 96.12 83 SER A C 1
ATOM 658 O O . SER A 1 83 ? 6.312 0.754 -9.826 1.00 96.12 83 SER A O 1
ATOM 660 N N . LEU A 1 84 ? 7.392 1.892 -8.215 1.00 96.00 84 LEU A N 1
ATOM 661 C CA . LEU A 1 84 ? 8.759 1.724 -8.712 1.00 96.00 84 LEU A CA 1
ATOM 662 C C . LEU A 1 84 ? 9.525 0.595 -8.001 1.00 96.00 84 LEU A C 1
ATOM 664 O O . LEU A 1 84 ? 10.701 0.378 -8.287 1.00 96.00 84 LEU A O 1
ATOM 668 N N . GLY A 1 85 ? 8.890 -0.119 -7.065 1.00 96.06 85 GLY A N 1
ATOM 669 C CA . GLY A 1 85 ? 9.545 -1.174 -6.290 1.00 96.06 85 GLY A CA 1
ATOM 670 C C . GLY A 1 85 ? 10.557 -0.654 -5.262 1.00 96.06 85 GLY A C 1
ATOM 671 O O . GLY A 1 85 ? 11.409 -1.414 -4.802 1.00 96.06 85 GLY A O 1
ATOM 672 N N . LEU A 1 86 ? 10.480 0.626 -4.897 1.00 96.12 86 LEU A N 1
ATOM 673 C CA . LEU A 1 86 ? 11.387 1.272 -3.955 1.00 96.12 86 LEU A CA 1
ATOM 674 C C . LEU A 1 86 ? 10.942 1.060 -2.503 1.00 96.12 86 LEU A C 1
ATOM 676 O O . LEU A 1 86 ? 9.804 0.720 -2.189 1.00 96.12 86 LEU A O 1
ATOM 680 N N . GLY A 1 87 ? 11.887 1.233 -1.589 1.00 94.00 87 GLY A N 1
ATOM 681 C CA . GLY A 1 87 ? 11.646 1.244 -0.154 1.00 94.00 87 GLY A CA 1
ATOM 682 C C . GL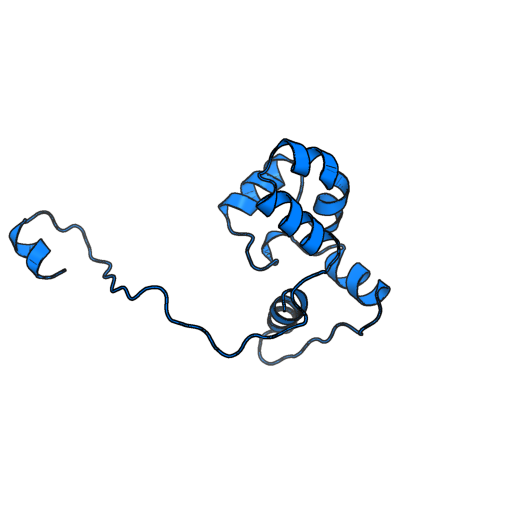Y A 1 87 ? 12.964 1.169 0.604 1.00 94.00 87 GLY A C 1
ATOM 683 O O . GLY A 1 87 ? 13.984 0.804 0.025 1.00 94.00 87 GLY A O 1
ATOM 684 N N . SER A 1 88 ? 12.944 1.452 1.910 1.00 93.19 88 SER A N 1
ATOM 685 C CA . SER A 1 88 ? 14.188 1.625 2.678 1.00 93.19 88 SER A CA 1
ATOM 686 C C . SER A 1 88 ? 15.184 0.469 2.510 1.00 93.19 88 SER A C 1
ATOM 688 O O . SER A 1 88 ? 14.853 -0.693 2.772 1.00 93.19 88 SER A O 1
ATOM 690 N N . THR A 1 89 ? 16.405 0.784 2.094 1.00 94.88 89 THR A N 1
ATOM 691 C CA . THR A 1 89 ? 17.547 -0.141 2.034 1.00 94.88 89 THR A CA 1
ATOM 692 C C . THR A 1 89 ? 18.426 -0.054 3.282 1.00 94.88 89 THR A C 1
ATOM 694 O O . THR A 1 89 ? 19.327 -0.872 3.455 1.00 94.88 89 THR A O 1
ATOM 697 N N . HIS A 1 90 ? 18.131 0.895 4.174 1.00 93.69 90 HIS A N 1
ATOM 698 C CA . HIS A 1 90 ? 18.797 1.085 5.452 1.00 93.69 90 HIS A CA 1
ATOM 699 C C . HIS A 1 90 ? 17.892 0.636 6.609 1.00 93.69 90 HIS A C 1
ATOM 701 O O . HIS A 1 90 ? 16.668 0.777 6.555 1.00 93.69 90 HIS A O 1
ATOM 707 N N . LEU A 1 91 ? 18.493 0.072 7.654 1.00 90.25 91 LEU A N 1
ATOM 708 C CA . LEU A 1 91 ? 17.784 -0.378 8.850 1.00 90.25 91 LEU A CA 1
ATOM 709 C C . LEU A 1 91 ? 18.312 0.391 10.058 1.00 90.25 91 LEU A C 1
ATOM 711 O O . LEU A 1 91 ? 19.430 0.137 10.506 1.00 90.25 91 LEU A O 1
ATOM 715 N N . GLU A 1 92 ? 17.484 1.279 10.596 1.00 87.31 92 GLU A N 1
ATOM 716 C CA . GLU A 1 92 ? 17.723 1.909 11.893 1.00 87.31 92 GLU A CA 1
ATOM 717 C C . GLU A 1 92 ? 17.376 0.908 12.999 1.00 87.31 92 GLU A C 1
ATOM 719 O O . GLU A 1 92 ? 16.288 0.327 13.010 1.00 87.31 92 GLU A O 1
ATOM 724 N N . ARG A 1 93 ? 18.332 0.645 13.894 1.00 84.00 93 ARG A N 1
ATOM 725 C CA . ARG A 1 93 ? 18.165 -0.323 14.994 1.00 84.00 93 ARG A CA 1
ATOM 726 C C . ARG A 1 93 ? 17.793 0.347 16.309 1.00 84.00 93 ARG A C 1
ATOM 728 O O . ARG A 1 93 ? 17.123 -0.274 17.130 1.00 84.00 93 ARG A O 1
ATOM 735 N N . ASP A 1 94 ? 18.192 1.601 16.467 1.00 88.44 94 ASP A N 1
ATOM 736 C CA . ASP A 1 94 ? 17.923 2.391 17.656 1.00 88.44 94 ASP A CA 1
ATOM 737 C C . ASP A 1 94 ? 16.627 3.170 17.446 1.00 88.44 94 ASP A C 1
ATOM 739 O O . ASP A 1 94 ? 16.502 3.958 16.510 1.00 88.44 94 ASP A O 1
ATOM 743 N N . TRP A 1 95 ? 15.637 2.928 18.303 1.00 88.12 95 TRP A N 1
ATOM 744 C CA . TRP A 1 95 ? 14.379 3.664 18.283 1.00 88.12 95 TRP A CA 1
ATOM 745 C C . TRP A 1 95 ? 13.935 3.975 19.708 1.00 88.12 95 TRP A C 1
ATOM 747 O O . TRP A 1 95 ? 13.962 3.123 20.596 1.00 88.12 95 TRP A O 1
ATOM 757 N N . GLU A 1 96 ? 13.504 5.214 19.924 1.00 93.81 96 GLU A N 1
ATOM 758 C CA . GLU A 1 96 ? 12.884 5.626 21.177 1.00 93.81 96 GLU A CA 1
ATOM 759 C C . GLU A 1 96 ? 11.374 5.371 21.113 1.00 93.81 96 GLU A C 1
ATOM 761 O O . GLU A 1 96 ? 10.693 5.707 20.135 1.00 93.81 96 GLU A O 1
ATOM 766 N N . ARG A 1 97 ? 10.824 4.758 22.163 1.00 94.12 97 ARG A N 1
ATOM 767 C CA . ARG A 1 97 ? 9.389 4.486 22.244 1.00 94.12 97 ARG A CA 1
ATOM 768 C C . ARG A 1 97 ? 8.608 5.789 22.412 1.00 94.12 97 ARG A C 1
ATOM 770 O O . ARG A 1 97 ? 8.692 6.429 23.452 1.00 94.12 97 ARG A O 1
ATOM 777 N N . LYS A 1 98 ? 7.762 6.113 21.430 1.00 95.25 98 LYS A N 1
ATOM 778 C CA . LYS A 1 98 ? 6.953 7.348 21.409 1.00 95.25 98 LYS A CA 1
ATOM 779 C C . LYS A 1 98 ? 5.702 7.309 22.296 1.00 95.25 98 LYS A C 1
ATOM 781 O O . LYS A 1 98 ? 5.210 8.358 22.694 1.00 95.25 98 LYS A O 1
ATOM 786 N N . SER A 1 99 ? 5.160 6.126 22.585 1.00 96.75 99 SER A N 1
ATOM 787 C CA . SER A 1 99 ? 3.957 5.961 23.413 1.00 96.75 99 SER A CA 1
ATOM 788 C C . SER A 1 99 ? 3.865 4.560 24.031 1.00 96.75 99 SER A C 1
ATOM 790 O O . SER A 1 99 ? 4.532 3.624 23.586 1.00 96.75 99 SER A O 1
ATOM 792 N N . MET A 1 100 ? 3.044 4.414 25.075 1.00 96.62 100 MET A N 1
ATOM 793 C CA . MET A 1 100 ? 2.645 3.136 25.674 1.00 96.62 100 MET A CA 1
ATOM 794 C C . MET A 1 100 ? 1.139 3.187 25.953 1.00 96.62 100 MET A C 1
ATOM 796 O O . MET A 1 100 ? 0.668 4.163 26.533 1.00 96.62 100 MET A O 1
ATOM 800 N N . SER A 1 101 ? 0.392 2.161 25.545 1.00 95.19 101 SER A N 1
ATOM 801 C CA . SER A 1 101 ? -1.057 2.070 25.753 1.00 95.19 101 SER A CA 1
ATOM 802 C C . SER A 1 101 ? -1.471 0.672 26.214 1.00 95.19 101 SER A C 1
ATOM 804 O O . SER A 1 101 ? -0.790 -0.313 25.930 1.00 95.19 101 SER A O 1
ATOM 806 N N . THR A 1 102 ? -2.607 0.607 26.908 1.00 94.94 102 THR A N 1
ATOM 807 C CA . THR A 1 102 ? -3.348 -0.619 27.228 1.00 94.94 102 THR A CA 1
ATOM 808 C C . THR A 1 102 ? -4.770 -0.428 26.727 1.00 94.94 102 THR A C 1
ATOM 810 O O . THR A 1 102 ? -5.369 0.620 26.956 1.00 94.94 102 THR A O 1
ATOM 813 N N . GLU A 1 103 ? -5.306 -1.439 26.057 1.00 93.12 103 GLU A N 1
ATOM 814 C CA . GLU A 1 103 ? -6.699 -1.476 25.624 1.00 93.12 103 GLU A CA 1
ATOM 815 C C . GLU A 1 103 ? -7.340 -2.794 26.060 1.00 93.12 103 GLU A C 1
ATOM 817 O O . GLU A 1 103 ? -6.679 -3.833 26.143 1.00 93.12 103 GLU A O 1
ATOM 822 N N . ARG A 1 104 ? -8.641 -2.758 26.352 1.00 90.62 104 ARG A N 1
ATOM 823 C CA . ARG A 1 104 ? -9.439 -3.946 26.656 1.00 90.62 104 ARG A CA 1
ATOM 824 C C . ARG A 1 104 ? -10.755 -3.854 25.903 1.00 90.62 104 ARG A C 1
ATOM 826 O O . ARG A 1 104 ? -11.471 -2.871 26.028 1.00 90.62 104 ARG A O 1
ATOM 833 N N . THR A 1 105 ? -11.069 -4.893 25.136 1.00 91.62 105 THR A N 1
ATOM 834 C CA . THR A 1 105 ? -12.390 -5.047 24.515 1.00 91.62 105 THR A CA 1
ATOM 835 C C . THR A 1 105 ? -13.298 -5.825 25.465 1.00 91.62 105 THR A C 1
ATOM 837 O O . THR A 1 105 ? -12.888 -6.851 26.008 1.00 91.62 105 THR A O 1
ATOM 840 N N . PHE A 1 106 ? -14.520 -5.341 25.671 1.00 89.44 106 PHE A N 1
ATOM 841 C CA . PHE A 1 106 ? -15.541 -5.931 26.540 1.00 89.44 106 PHE A CA 1
ATOM 842 C C . PHE A 1 106 ? -16.924 -5.828 25.876 1.00 89.44 106 PHE A C 1
ATOM 844 O O . PHE A 1 106 ? -17.116 -5.031 24.959 1.00 89.44 106 PHE A O 1
ATOM 851 N N . ASN A 1 107 ? -17.880 -6.649 26.324 1.00 90.38 107 ASN A N 1
ATOM 852 C CA . ASN A 1 107 ? -19.294 -6.48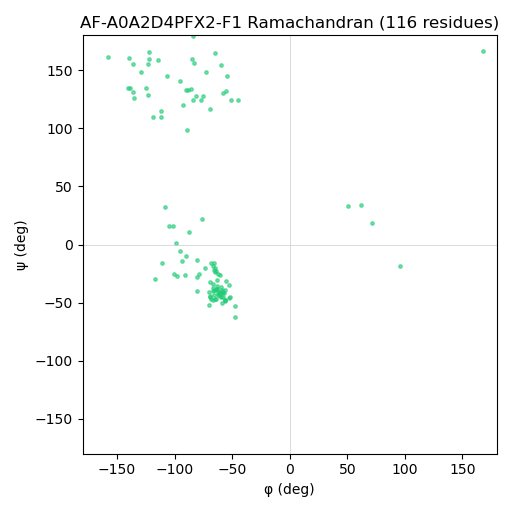8 25.956 1.00 90.38 107 ASN A CA 1
ATOM 853 C C . ASN A 1 107 ? -19.842 -5.171 26.519 1.00 90.38 107 ASN A C 1
ATOM 855 O O . ASN A 1 107 ? -19.219 -4.602 27.406 1.00 90.38 107 ASN A O 1
ATOM 859 N N . GLU A 1 108 ? -20.998 -4.705 26.044 1.00 90.81 108 GLU A N 1
ATOM 860 C CA . GLU A 1 108 ? -21.585 -3.428 26.474 1.00 90.81 108 GLU A CA 1
ATOM 861 C C . GLU A 1 108 ? -21.534 -3.225 28.002 1.00 90.81 108 GLU A C 1
ATOM 863 O O . GLU A 1 108 ? -22.025 -4.047 28.776 1.00 90.81 108 GLU A O 1
ATOM 868 N N . ILE A 1 109 ? -20.925 -2.109 28.414 1.00 88.75 109 ILE A N 1
ATOM 869 C CA . ILE A 1 109 ? -20.868 -1.643 29.798 1.00 88.75 109 ILE A CA 1
ATOM 870 C C . ILE A 1 109 ? -21.712 -0.372 29.887 1.00 88.75 109 ILE A C 1
ATOM 872 O O . ILE A 1 109 ? -21.369 0.646 29.283 1.00 88.75 109 ILE A O 1
ATOM 876 N N . SER A 1 110 ? -22.804 -0.429 30.647 1.00 86.06 110 SER A N 1
ATOM 877 C CA . SER A 1 110 ? -23.750 0.683 30.814 1.00 86.06 110 SER A CA 1
ATOM 878 C C . SER A 1 110 ? -23.740 1.300 32.218 1.00 86.06 110 SER A C 1
ATOM 880 O O . SER A 1 110 ? -24.228 2.415 32.392 1.00 86.06 110 SER A O 1
ATOM 882 N N . SER A 1 111 ? -23.160 0.622 33.219 1.00 86.44 111 SER A N 1
ATOM 883 C CA . SER A 1 111 ? -22.973 1.189 34.563 1.00 86.44 111 SER A CA 1
ATOM 884 C C . SER A 1 111 ? -21.673 1.991 34.647 1.00 86.44 111 SER A C 1
ATOM 886 O O . SER A 1 111 ? -20.598 1.522 34.269 1.00 86.44 111 SER A O 1
ATOM 888 N N . SER A 1 1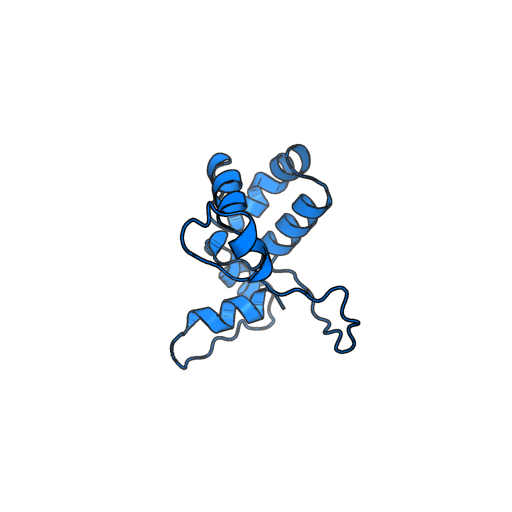12 ? -21.758 3.184 35.238 1.00 82.12 112 SER A N 1
ATOM 889 C CA . SER A 1 112 ? -20.604 4.048 35.491 1.00 82.12 112 SER A CA 1
ATOM 890 C C . SER A 1 112 ? -19.604 3.456 36.491 1.00 82.12 112 SER A C 1
ATOM 892 O O . SER A 1 112 ? -18.420 3.792 36.444 1.00 82.12 112 SER A O 1
ATOM 894 N N . GLU A 1 113 ? -20.028 2.543 37.372 1.00 82.31 113 GLU A N 1
ATOM 895 C CA . GLU A 1 113 ? -19.122 1.866 38.309 1.00 82.31 113 GLU A CA 1
ATOM 896 C C . GLU A 1 113 ? -18.178 0.902 37.589 1.00 82.31 113 GLU A C 1
ATOM 898 O O . GLU A 1 1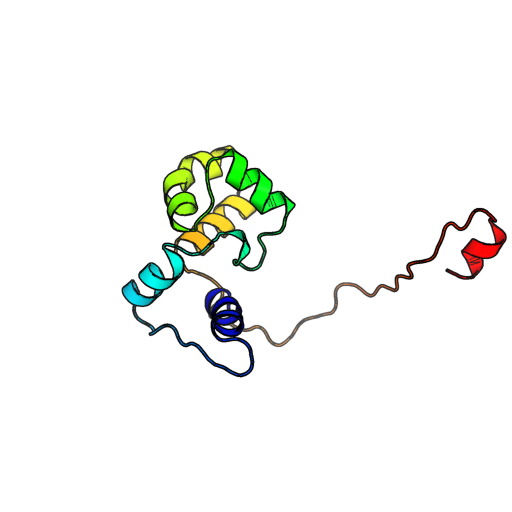13 ? -17.024 0.741 37.990 1.00 82.31 113 GLU A O 1
ATOM 903 N N . GLN A 1 114 ? -18.649 0.298 36.499 1.00 77.38 114 GLN A N 1
ATOM 904 C CA . GLN A 1 114 ? -17.901 -0.679 35.713 1.00 77.38 114 GLN A CA 1
ATOM 905 C C . GLN A 1 114 ? -16.781 -0.029 34.881 1.00 77.38 114 GLN A C 1
ATOM 907 O O . GLN A 1 114 ? -15.805 -0.704 34.558 1.00 77.38 114 GLN A O 1
ATOM 912 N N . TYR A 1 115 ? -16.835 1.285 34.619 1.00 78.19 115 TYR A N 1
ATOM 913 C CA . TYR A 1 115 ? -15.725 2.010 33.981 1.00 78.19 115 TYR A CA 1
ATOM 914 C C . TYR A 1 115 ? -14.442 1.989 34.814 1.00 78.19 115 TYR A C 1
ATOM 916 O O . TYR A 1 115 ? -13.360 2.051 34.248 1.00 78.19 115 TYR A O 1
ATOM 924 N N . LYS A 1 116 ? -14.533 1.833 36.143 1.00 76.69 116 LYS A N 1
ATOM 925 C CA . LYS A 1 116 ? -13.352 1.730 37.021 1.00 76.69 116 LYS A CA 1
ATOM 926 C C . LYS A 1 116 ? -12.558 0.433 36.825 1.00 76.69 116 LYS A C 1
ATOM 928 O O . LYS A 1 116 ? -11.447 0.325 37.331 1.00 76.69 116 LYS A O 1
ATOM 933 N N . LEU A 1 117 ? -13.150 -0.565 36.164 1.00 69.44 117 LEU A N 1
ATOM 934 C CA . LEU A 1 117 ? -12.514 -1.850 35.855 1.00 69.44 117 LEU A CA 1
ATOM 935 C C . LEU A 1 117 ? -11.778 -1.834 34.504 1.00 69.44 117 LEU A C 1
ATOM 937 O O . LEU A 1 117 ? -11.083 -2.808 34.191 1.00 69.44 117 LEU A O 1
ATOM 941 N N . CYS A 1 118 ? -11.973 -0.776 33.711 1.00 64.19 118 CYS A N 1
ATOM 942 C CA . CYS A 1 118 ? -11.303 -0.536 32.435 1.00 64.19 118 CYS A CA 1
ATOM 943 C C . CYS A 1 118 ? -9.975 0.185 32.675 1.00 64.19 118 CYS A C 1
ATOM 945 O O . CYS A 1 118 ? -8.980 -0.255 32.058 1.00 64.19 118 CYS A O 1
#

Foldseek 3Di:
DFVLQLQVPPDPDPDGDDQDPDQVSLLVVQVADFPCSTPPCDPVNSVVCVVVVDGGLCVLCVCLVVCPVPDDPVVSVVSNCSSSSHDDPDDDPDDDDPDDDDDDDDDDDDDPVCVVVD

Organism: Micrurus surinamensis (NCBI:txid129470)

Mean predicted aligned error: 4.65 Å

Secondary structure (DSSP, 8-state):
-HHHHHHHHHT-SS------SSHHHHHHHHHT-BGGGSTT--HHHHHHHHTTT--BHHHHHHTHHHHHHHS-HHHHHHHHHHHTT---------------------S----TTGGGG-

pLDDT: mean 94.07, std 5.75, range [64.19, 98.38]

InterPro domains:
  IPR001126 UmuC domain [PS50173] (1-42)
  IPR024728 DNA polymerase type-Y, HhH motif [PF11798] (23-54)
  IPR043502 DNA/RNA polymerase superfamily [SSF56672] (2-90)
  IPR050116 DNA polymerase type-Y [PTHR11076] (1-114)

Radius of gyration: 19.53 Å; Cα contacts (8 Å, |Δi|>4): 95; chains: 1; bounding box: 43×38×53 Å

Solvent-accessible surface area (backbone atoms only — not comparable to full-atom values): 7426 Å² total; per-residue (Å²): 71,56,66,61,63,43,29,60,61,69,37,63,81,99,45,78,58,81,77,60,98,45,69,65,50,43,49,65,62,40,43,80,33,48,43,65,67,42,89,91,39,47,76,66,56,40,52,56,38,43,76,71,74,28,59,28,26,46,44,45,50,72,42,43,69,61,41,56,75,77,41,56,69,71,54,32,51,52,48,50,34,55,40,70,66,47,59,59,90,70,83,84,84,83,78,82,84,89,78,88,87,87,87,82,92,76,75,96,80,86,56,77,75,60,58,78,78,110

Nearest PDB structures (foldseek):
  6cst-assembly1_A  TM=9.566E-01  e=8.258E-13  Homo sapiens
  4u7c-assembly1_A  TM=9.526E-01  e=8.258E-13  Homo sapiens
  3in5-assembly2_B  TM=9.618E-01  e=5.166E-12  Homo sapiens
  2w7o-assembly1_B  TM=9.407E-01  e=4.077E-12  Homo sapiens
  1t94-assembly1_A  TM=7.869E-01  e=3.046E-11  Homo sapiens

Sequence (118 aa):
MMLAKMCSDKNKPNGQYRIPPERDAVMDFIKNLAIRKVPGIGKVTEKMLKALEIEVCTELYQQRALISLLFSETSCHNFLEISLGLGSTHLERDWERKSMSTERTFNEISSSEQYKLC